Protein AF-A0A7V5G4P4-F1 (afdb_monomer_lite)

Structure (mmCIF, N/CA/C/O backbone):
data_AF-A0A7V5G4P4-F1
#
_entry.id   AF-A0A7V5G4P4-F1
#
loop_
_atom_site.group_PDB
_atom_site.id
_atom_site.type_symbol
_atom_site.label_atom_id
_atom_site.label_alt_id
_atom_site.label_comp_id
_atom_site.label_asym_id
_atom_site.label_entity_id
_atom_site.label_seq_id
_atom_site.pdbx_PDB_ins_code
_atom_site.Cartn_x
_atom_site.Cartn_y
_atom_site.Cartn_z
_atom_site.occupancy
_atom_site.B_iso_or_equiv
_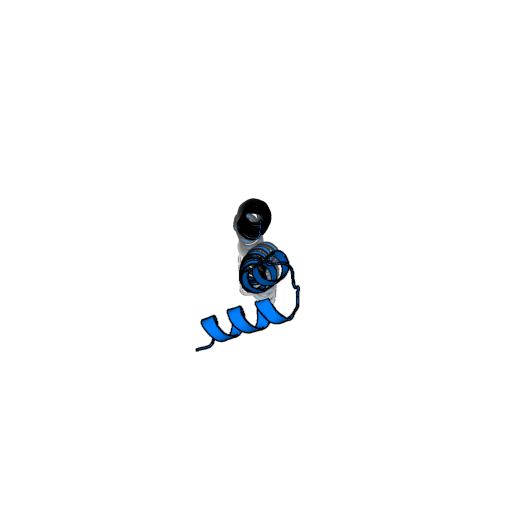atom_site.auth_seq_id
_atom_site.auth_comp_id
_atom_site.auth_asym_id
_atom_site.auth_atom_id
_atom_site.pdbx_PDB_model_num
ATOM 1 N N . ALA A 1 1 ? -20.249 -26.023 24.163 1.00 50.25 1 ALA A N 1
ATOM 2 C CA . ALA A 1 1 ? -19.575 -26.123 25.468 1.00 50.25 1 ALA A CA 1
ATOM 3 C C . ALA A 1 1 ? -18.773 -24.849 25.727 1.00 50.25 1 ALA A C 1
ATOM 5 O O . ALA A 1 1 ? -19.105 -24.160 26.674 1.00 50.25 1 ALA A O 1
ATOM 6 N N . ASP A 1 2 ? -17.894 -24.429 24.808 1.00 56.38 2 ASP A N 1
ATOM 7 C CA . ASP A 1 2 ? -17.031 -23.240 24.990 1.00 56.38 2 ASP A CA 1
ATOM 8 C C . ASP A 1 2 ? -17.739 -21.894 25.223 1.00 56.38 2 ASP A C 1
ATOM 10 O O . ASP A 1 2 ? -17.279 -21.086 26.022 1.00 56.38 2 ASP A O 1
ATOM 14 N N . ALA A 1 3 ? -18.876 -21.634 24.570 1.00 54.75 3 ALA A N 1
ATOM 15 C CA . ALA A 1 3 ? -19.560 -20.342 24.710 1.00 54.75 3 ALA A CA 1
ATOM 16 C C . ALA A 1 3 ? -20.263 -20.156 26.071 1.00 54.75 3 ALA A C 1
ATOM 18 O O . ALA A 1 3 ? -20.462 -19.025 26.498 1.00 54.75 3 ALA A O 1
ATOM 19 N N . LEU A 1 4 ? -20.639 -21.254 26.741 1.00 57.59 4 LEU A N 1
ATOM 20 C CA . LEU A 1 4 ? -21.324 -21.226 28.042 1.00 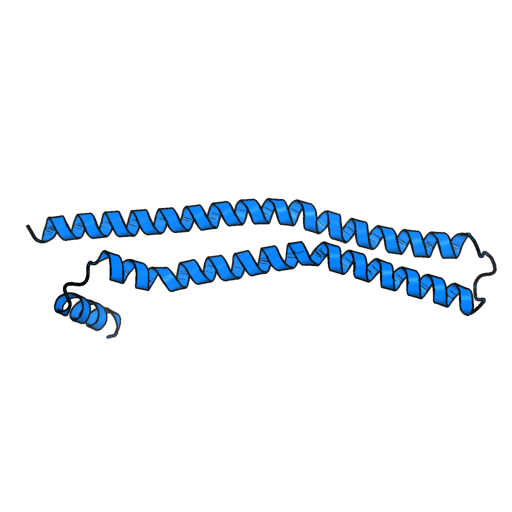57.59 4 LEU A CA 1
ATOM 21 C C . LEU A 1 4 ? -20.333 -21.254 29.217 1.00 57.59 4 LEU A C 1
ATOM 23 O O . LEU A 1 4 ? -20.618 -20.673 30.265 1.00 57.59 4 LEU A O 1
ATOM 27 N N . ASP A 1 5 ? -19.157 -21.862 29.037 1.00 59.94 5 ASP A N 1
ATOM 28 C CA . ASP A 1 5 ? -18.082 -21.803 30.035 1.00 59.94 5 ASP A CA 1
ATOM 29 C C . ASP A 1 5 ? -17.429 -20.414 30.076 1.00 59.94 5 ASP A C 1
ATOM 31 O O . ASP A 1 5 ? -17.209 -19.881 31.164 1.00 59.94 5 ASP A O 1
ATOM 35 N N . ALA A 1 6 ? -17.270 -19.748 28.925 1.00 59.06 6 ALA A N 1
ATOM 36 C CA . ALA A 1 6 ? -16.779 -18.369 28.872 1.00 59.06 6 ALA A CA 1
ATOM 37 C C . ALA A 1 6 ? -17.697 -17.375 29.615 1.00 59.06 6 ALA A C 1
ATOM 39 O O . ALA A 1 6 ? -17.218 -16.465 30.290 1.00 59.06 6 ALA A O 1
ATOM 40 N N . THR A 1 7 ? -19.021 -17.574 29.562 1.00 58.81 7 THR A N 1
ATOM 41 C CA . THR A 1 7 ? -19.979 -16.751 30.325 1.00 58.81 7 THR A CA 1
ATOM 42 C C . THR A 1 7 ? -19.939 -17.013 31.831 1.00 58.81 7 THR A C 1
ATOM 44 O O . THR A 1 7 ? -20.310 -16.146 32.617 1.00 58.81 7 THR A O 1
ATOM 47 N N . ARG A 1 8 ? -19.479 -18.197 32.253 1.00 58.00 8 ARG A N 1
ATOM 48 C CA . ARG A 1 8 ? -19.451 -18.609 33.661 1.00 58.00 8 ARG A CA 1
ATOM 49 C C . ARG A 1 8 ? -18.147 -18.209 34.359 1.00 58.00 8 ARG A C 1
ATOM 51 O O . ARG A 1 8 ? -18.182 -17.897 35.545 1.00 58.00 8 ARG A O 1
ATOM 58 N N . GLU A 1 9 ? -17.033 -18.143 33.627 1.00 57.44 9 GLU A N 1
ATOM 59 C CA . GLU A 1 9 ? -15.775 -17.547 34.106 1.00 57.44 9 GLU A CA 1
ATOM 60 C C . GLU A 1 9 ? -15.853 -16.016 34.226 1.00 57.44 9 GLU A C 1
ATOM 62 O O . GLU A 1 9 ? -15.321 -15.453 35.182 1.00 57.44 9 GLU A O 1
ATOM 67 N N . ALA A 1 10 ? -16.584 -15.339 33.331 1.00 52.75 10 ALA A N 1
ATOM 68 C CA . ALA A 1 10 ? -16.774 -13.886 33.390 1.00 52.75 10 ALA A CA 1
ATOM 69 C C . ALA A 1 10 ? -17.475 -13.427 34.687 1.00 52.75 10 ALA A C 1
ATOM 71 O O . ALA A 1 10 ? -17.082 -12.426 35.286 1.00 52.75 10 ALA A O 1
ATOM 72 N N . GLY A 1 11 ? -18.446 -14.206 35.178 1.00 53.19 11 GLY A N 1
ATOM 73 C CA . GLY A 1 11 ? -19.155 -13.923 36.431 1.00 53.19 11 GLY A CA 1
ATOM 74 C C . GLY A 1 11 ? -18.315 -14.093 37.707 1.00 53.19 11 GLY A C 1
ATOM 75 O O . GLY A 1 11 ? -18.718 -13.614 38.763 1.00 53.19 11 GLY A O 1
ATOM 76 N N . ALA A 1 12 ? -17.150 -14.750 37.643 1.00 53.19 12 ALA A N 1
ATOM 77 C CA . ALA A 1 12 ? -16.315 -15.037 38.816 1.00 53.19 12 ALA A CA 1
ATOM 78 C C . ALA A 1 12 ? -15.200 -14.001 39.069 1.00 53.19 12 ALA A C 1
ATOM 80 O O . ALA A 1 12 ? -14.561 -14.043 40.120 1.00 53.19 12 ALA A O 1
ATOM 81 N N . LEU A 1 13 ? -14.951 -13.081 38.129 1.00 51.28 13 LEU A N 1
ATOM 82 C CA . LEU A 1 13 ? -13.757 -12.223 38.129 1.00 51.28 13 LEU A CA 1
ATOM 83 C C . LEU A 1 13 ? -14.017 -10.728 38.387 1.00 51.28 13 LEU A C 1
ATOM 85 O O . LEU A 1 13 ? -13.055 -9.977 38.527 1.00 51.28 13 LEU A O 1
ATOM 89 N N . GLY A 1 14 ? -15.271 -10.262 38.448 1.00 55.47 14 GLY A N 1
ATOM 90 C CA . GLY A 1 14 ? -15.560 -8.819 38.550 1.00 55.47 14 GLY A CA 1
ATOM 91 C C . GLY A 1 14 ? -15.009 -8.005 37.367 1.00 55.47 14 GLY A C 1
ATOM 92 O O . GLY A 1 14 ? -14.763 -6.805 37.491 1.00 55.47 14 GLY A O 1
ATOM 93 N N . LEU A 1 15 ? -14.763 -8.671 36.233 1.00 57.28 15 LEU A N 1
ATOM 94 C CA . LEU A 1 15 ? -14.285 -8.054 35.003 1.00 57.28 15 LEU A CA 1
ATOM 95 C C . LEU A 1 15 ? -15.445 -7.333 34.328 1.00 57.28 15 LEU A C 1
ATOM 97 O O . LEU A 1 15 ? -16.544 -7.871 34.202 1.00 57.28 15 LEU A O 1
ATOM 101 N N . LYS A 1 16 ? -15.197 -6.100 33.891 1.00 68.69 16 LYS A N 1
ATOM 102 C CA . LYS A 1 16 ? -16.214 -5.296 33.218 1.00 68.69 16 LYS A CA 1
ATOM 103 C C . LYS A 1 16 ? -16.555 -5.976 31.895 1.00 68.69 16 LYS A C 1
ATOM 105 O O . LYS A 1 16 ? -15.650 -6.298 31.133 1.00 68.69 16 LYS A O 1
ATOM 110 N N . VAL A 1 17 ? -17.846 -6.132 31.587 1.00 74.81 17 VAL A N 1
ATOM 111 C CA . VAL A 1 17 ? -18.352 -6.673 30.302 1.00 74.81 17 VAL A CA 1
ATOM 112 C C . VAL A 1 17 ? -17.649 -6.045 29.093 1.00 74.81 17 VAL A C 1
ATOM 114 O O . VAL A 1 17 ? -17.374 -6.722 28.102 1.00 74.81 17 VAL A O 1
ATOM 117 N N . LYS A 1 18 ? -17.276 -4.768 29.225 1.00 76.81 18 LYS A N 1
ATOM 118 C CA . LYS A 1 18 ? -16.409 -4.037 28.304 1.00 76.81 18 LYS A CA 1
ATOM 119 C C . LYS A 1 18 ? -15.165 -4.844 27.907 1.00 76.81 18 LYS A C 1
ATOM 121 O O . LYS A 1 18 ? -14.985 -5.101 26.722 1.00 76.81 18 LYS A O 1
ATOM 126 N N . ASP A 1 19 ? -14.352 -5.290 28.863 1.00 81.44 19 ASP A N 1
ATOM 127 C CA . ASP A 1 19 ? -13.058 -5.941 28.612 1.00 81.44 19 ASP A CA 1
ATOM 128 C C . ASP A 1 19 ? -13.219 -7.245 27.810 1.00 81.44 19 ASP A C 1
ATOM 130 O O . ASP A 1 19 ? -12.498 -7.471 26.839 1.00 81.44 19 ASP A O 1
ATOM 134 N N . TYR A 1 20 ? -14.247 -8.042 28.123 1.00 83.25 20 TYR A N 1
ATOM 135 C CA . TYR A 1 20 ? -14.566 -9.265 27.377 1.00 83.25 20 TYR A CA 1
ATOM 136 C C . TYR A 1 20 ? -14.971 -8.978 25.923 1.00 83.25 20 TYR A C 1
ATOM 138 O O . TYR A 1 20 ? -14.550 -9.676 24.997 1.00 83.25 20 TYR A O 1
ATOM 146 N N . ILE A 1 21 ? -15.769 -7.928 25.697 1.00 84.50 21 ILE A N 1
ATOM 147 C CA . ILE A 1 21 ? -16.169 -7.514 24.347 1.00 84.50 21 ILE A CA 1
ATOM 148 C C . ILE A 1 21 ? -14.946 -7.046 23.545 1.00 84.50 21 ILE A C 1
ATOM 150 O O . ILE A 1 21 ? -14.814 -7.419 22.377 1.00 84.50 21 ILE A O 1
ATOM 154 N N . TYR A 1 22 ? -14.030 -6.278 24.146 1.00 84.94 22 TYR A N 1
ATOM 155 C CA . TYR A 1 22 ? -12.797 -5.867 23.464 1.00 84.94 22 TYR A CA 1
ATOM 156 C C . TYR A 1 22 ? -11.916 -7.061 23.108 1.00 84.94 22 TYR A C 1
ATOM 158 O O . TYR A 1 22 ? -11.444 -7.128 21.972 1.00 84.94 22 TYR A O 1
ATOM 166 N N . ASP A 1 23 ? -11.745 -8.022 24.015 1.00 87.19 23 ASP A N 1
ATOM 167 C CA . ASP A 1 23 ? -10.975 -9.238 23.743 1.00 87.19 23 ASP A CA 1
ATOM 168 C C . ASP A 1 23 ? -11.588 -10.059 22.600 1.00 87.19 23 ASP A C 1
ATOM 170 O O . ASP A 1 23 ? -10.867 -10.558 21.731 1.00 87.19 23 ASP A O 1
ATOM 174 N N . ALA A 1 24 ? -12.921 -10.133 22.527 1.00 87.31 24 ALA A N 1
ATOM 175 C CA . ALA A 1 24 ? -13.625 -10.806 21.438 1.00 87.31 24 ALA A CA 1
ATOM 176 C C . ALA A 1 24 ? -13.520 -10.060 20.091 1.00 87.31 24 ALA A C 1
ATOM 178 O O . ALA A 1 24 ? -13.469 -10.695 19.034 1.00 87.31 24 ALA A O 1
ATOM 179 N N . LEU A 1 25 ? -13.476 -8.723 20.102 1.00 87.62 25 LEU A N 1
ATOM 180 C CA . LEU A 1 25 ? -13.386 -7.885 18.897 1.00 87.62 25 LEU A CA 1
ATOM 181 C C . LEU A 1 25 ? -11.950 -7.716 18.382 1.00 87.62 25 LEU A C 1
ATOM 183 O O . LEU A 1 25 ? -11.735 -7.525 17.178 1.00 87.62 25 LEU A O 1
ATOM 187 N N . PHE A 1 26 ? -10.955 -7.836 19.261 1.00 88.25 26 PHE A N 1
ATOM 188 C CA . PHE A 1 26 ? -9.545 -7.620 18.950 1.00 88.25 26 PHE A CA 1
ATOM 189 C C . PHE A 1 26 ? -9.028 -8.443 17.749 1.00 88.25 26 PHE A C 1
ATOM 191 O O . PHE A 1 26 ? -8.361 -7.865 16.878 1.00 88.25 26 PHE A O 1
ATOM 198 N N . PRO A 1 27 ? -9.350 -9.748 17.600 1.00 90.94 27 PRO A N 1
ATOM 199 C CA . PRO A 1 27 ? -8.943 -10.531 16.434 1.00 90.94 27 PRO A CA 1
ATOM 200 C C . PRO A 1 27 ? -9.481 -9.969 15.111 1.00 90.94 27 PRO A C 1
ATOM 202 O O . PRO A 1 27 ? -8.754 -9.948 14.114 1.00 90.94 27 PRO A O 1
ATOM 205 N N . TYR A 1 28 ? -10.720 -9.466 15.098 1.00 90.00 28 TYR A N 1
ATOM 206 C CA . TYR A 1 28 ? -11.363 -8.916 13.902 1.00 90.00 28 TYR A CA 1
ATOM 207 C C . TYR A 1 28 ? -10.740 -7.582 13.491 1.00 90.00 28 TYR A C 1
ATOM 209 O O . TYR A 1 28 ? -10.383 -7.403 12.324 1.00 90.00 28 TYR A O 1
ATOM 217 N N . MET A 1 29 ? -10.520 -6.674 14.448 1.00 89.19 29 MET A N 1
ATOM 218 C CA . MET A 1 29 ? -9.835 -5.401 14.193 1.00 89.19 29 MET A CA 1
ATOM 219 C C . MET A 1 29 ? -8.429 -5.631 13.627 1.00 89.19 29 MET A C 1
ATOM 221 O O . MET A 1 29 ? -8.005 -4.979 12.669 1.00 89.19 29 MET A O 1
ATOM 225 N N . ARG A 1 30 ? -7.709 -6.614 14.182 1.00 91.81 30 ARG A N 1
ATOM 226 C CA . ARG A 1 30 ? -6.368 -6.987 13.722 1.00 91.81 30 ARG A CA 1
ATOM 227 C C . ARG A 1 30 ? -6.387 -7.556 12.303 1.00 91.81 30 ARG A C 1
ATOM 229 O O . ARG A 1 30 ? -5.471 -7.277 11.528 1.00 91.81 30 ARG A O 1
ATOM 236 N N . LEU A 1 31 ? -7.416 -8.327 11.951 1.00 92.00 31 LEU A N 1
ATOM 237 C CA . LEU A 1 31 ? -7.574 -8.905 10.620 1.00 92.00 31 LEU A CA 1
ATOM 238 C C . LEU A 1 31 ? -7.813 -7.826 9.556 1.00 92.00 31 LEU A C 1
ATOM 240 O O . LEU A 1 31 ? -7.128 -7.825 8.531 1.00 92.00 31 LEU A O 1
ATOM 244 N N . ILE A 1 32 ? -8.720 -6.883 9.828 1.00 91.62 32 ILE A N 1
ATOM 245 C CA . ILE A 1 32 ? -8.996 -5.735 8.949 1.00 91.62 32 ILE A CA 1
ATOM 246 C C . ILE A 1 32 ? -7.693 -4.958 8.700 1.00 91.62 32 ILE A C 1
ATOM 248 O O . ILE A 1 32 ? -7.270 -4.814 7.548 1.00 91.62 32 ILE A O 1
ATOM 252 N N . LYS A 1 33 ? -6.979 -4.623 9.786 1.00 91.81 33 LYS A N 1
ATOM 253 C CA . LYS A 1 33 ? -5.687 -3.924 9.738 1.00 91.81 33 LYS A CA 1
ATOM 254 C C . LYS A 1 33 ? -4.633 -4.654 8.920 1.00 91.81 33 LYS A C 1
ATOM 256 O O . LYS A 1 33 ? -3.890 -4.031 8.157 1.00 91.81 33 LYS A O 1
ATOM 261 N N . LYS A 1 34 ? -4.559 -5.979 9.054 1.00 93.38 34 LYS A N 1
ATOM 262 C CA . LYS A 1 34 ? -3.610 -6.815 8.310 1.00 93.38 34 LYS A CA 1
ATOM 263 C C . LYS A 1 34 ? -3.856 -6.732 6.804 1.00 93.38 34 LYS A C 1
ATOM 265 O O . LYS A 1 34 ? -2.915 -6.467 6.059 1.00 93.38 34 LYS A O 1
ATOM 270 N N . TYR A 1 35 ? -5.093 -6.941 6.354 1.00 92.31 35 TYR A N 1
ATOM 271 C CA . TYR A 1 35 ? -5.406 -6.926 4.923 1.00 92.31 35 TYR A CA 1
ATOM 272 C C . TYR A 1 35 ? -5.290 -5.530 4.315 1.00 92.31 35 TYR A C 1
ATOM 274 O O . TYR A 1 35 ? -4.740 -5.390 3.225 1.00 92.31 35 TYR A O 1
ATOM 282 N N . SER A 1 36 ? -5.716 -4.491 5.034 1.00 93.31 36 SER A N 1
ATOM 283 C CA . SER A 1 36 ? -5.521 -3.102 4.609 1.00 93.31 36 SER A CA 1
ATOM 284 C C . SER A 1 36 ? -4.050 -2.750 4.447 1.00 93.31 36 SER A C 1
ATOM 286 O O . SER A 1 36 ? -3.646 -2.198 3.423 1.00 93.31 36 SER A O 1
ATOM 288 N N . THR A 1 37 ? -3.225 -3.122 5.429 1.00 94.75 37 THR A N 1
ATOM 289 C CA . THR A 1 37 ? -1.776 -2.906 5.365 1.00 94.75 37 THR A CA 1
ATOM 290 C C . THR A 1 37 ? -1.180 -3.618 4.157 1.00 94.75 37 THR A C 1
ATOM 292 O O . THR A 1 37 ? -0.438 -2.998 3.407 1.00 94.75 37 THR A O 1
ATOM 295 N N . LEU A 1 38 ? -1.564 -4.874 3.910 1.00 95.62 38 LEU A N 1
ATOM 296 C CA . LEU A 1 38 ? -1.082 -5.647 2.766 1.00 95.62 38 LEU A CA 1
ATOM 297 C C . LEU A 1 38 ? -1.424 -4.972 1.429 1.00 95.62 38 LEU A C 1
ATOM 299 O O . LEU A 1 38 ? -0.544 -4.817 0.583 1.00 95.62 38 LEU A O 1
ATOM 303 N N . VAL A 1 39 ? -2.669 -4.521 1.249 1.00 94.44 39 VAL A N 1
ATOM 304 C CA . VAL A 1 39 ? -3.092 -3.808 0.031 1.00 94.44 39 VAL A CA 1
ATOM 305 C C . VAL A 1 39 ? -2.283 -2.523 -0.155 1.00 94.44 39 VAL A C 1
ATOM 307 O O . VAL A 1 39 ? -1.742 -2.287 -1.236 1.00 94.44 39 VAL A O 1
ATOM 310 N N . LYS A 1 40 ? -2.137 -1.716 0.903 1.00 94.19 40 LYS A N 1
ATOM 311 C CA . LYS A 1 40 ? -1.339 -0.479 0.873 1.00 94.19 40 LYS A CA 1
ATOM 312 C C . LYS A 1 40 ? 0.127 -0.750 0.538 1.00 94.19 40 LYS A C 1
ATOM 314 O O . LYS A 1 40 ? 0.721 -0.002 -0.233 1.00 94.19 40 LYS A O 1
ATOM 319 N N . THR A 1 41 ? 0.708 -1.825 1.068 1.00 95.88 41 THR A N 1
ATOM 320 C CA . THR A 1 41 ? 2.080 -2.222 0.744 1.00 95.88 41 THR A CA 1
ATOM 321 C C . THR A 1 41 ? 2.226 -2.533 -0.743 1.00 95.88 41 THR A C 1
ATOM 323 O O . THR A 1 41 ? 3.132 -1.996 -1.369 1.00 95.88 41 THR A O 1
ATOM 326 N N . ILE A 1 42 ? 1.326 -3.323 -1.338 1.00 95.25 42 ILE A N 1
ATOM 327 C CA . ILE A 1 42 ? 1.385 -3.646 -2.777 1.00 95.25 42 ILE A CA 1
ATOM 328 C C . ILE A 1 42 ? 1.320 -2.376 -3.632 1.00 95.25 42 ILE A C 1
ATOM 330 O O . ILE A 1 42 ? 2.098 -2.222 -4.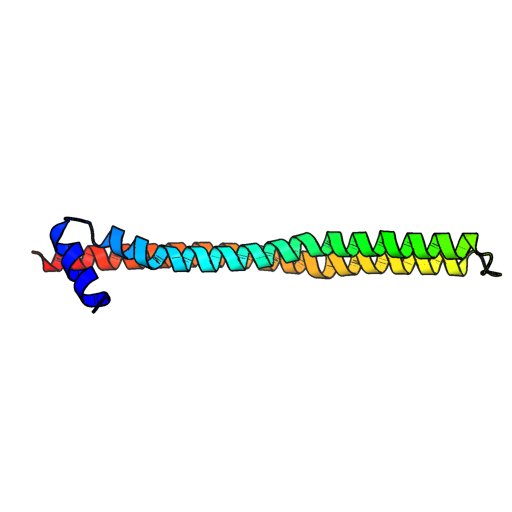571 1.00 95.25 42 ILE A O 1
ATOM 334 N N . VAL A 1 43 ? 0.440 -1.441 -3.276 1.00 95.69 43 VAL A N 1
ATOM 335 C CA . VAL A 1 43 ? 0.332 -0.141 -3.950 1.00 95.69 43 VAL A CA 1
ATOM 336 C C . VAL A 1 43 ? 1.651 0.634 -3.893 1.00 95.69 43 VAL A C 1
ATOM 338 O O . VAL A 1 43 ? 2.081 1.177 -4.907 1.00 95.69 43 VAL A O 1
ATOM 341 N N . ILE A 1 44 ? 2.309 0.671 -2.731 1.00 94.62 44 ILE A N 1
ATOM 342 C CA . ILE A 1 44 ? 3.602 1.354 -2.553 1.00 94.62 44 ILE A CA 1
ATOM 343 C C . ILE A 1 44 ? 4.723 0.652 -3.333 1.00 94.62 44 ILE A C 1
ATOM 345 O O . ILE A 1 44 ? 5.669 1.306 -3.765 1.00 94.62 44 ILE A O 1
ATOM 349 N N . LEU A 1 45 ? 4.628 -0.662 -3.541 1.00 96.12 45 LEU A N 1
ATOM 350 C CA . LEU A 1 45 ? 5.601 -1.424 -4.325 1.00 96.12 45 LEU A CA 1
ATOM 351 C C . LEU A 1 45 ? 5.418 -1.256 -5.842 1.00 96.12 45 LEU A C 1
ATOM 353 O O . LEU A 1 45 ? 6.385 -1.433 -6.581 1.00 96.12 45 LEU A O 1
ATOM 357 N N . ALA A 1 46 ? 4.227 -0.891 -6.327 1.00 95.12 46 ALA A N 1
ATOM 358 C CA . ALA A 1 46 ? 3.946 -0.778 -7.763 1.00 95.12 46 ALA A CA 1
ATOM 359 C C . ALA A 1 46 ? 4.921 0.150 -8.536 1.00 95.12 46 ALA A C 1
ATOM 361 O O . ALA A 1 46 ? 5.417 -0.270 -9.585 1.00 95.12 46 ALA A O 1
ATOM 362 N N . PRO A 1 47 ? 5.306 1.345 -8.035 1.00 95.12 47 PRO A N 1
ATOM 363 C CA . PRO A 1 47 ? 6.320 2.184 -8.680 1.00 95.12 47 PRO A CA 1
ATOM 364 C C . PRO A 1 47 ? 7.709 1.548 -8.701 1.00 95.12 47 PRO A C 1
ATOM 366 O O . PRO A 1 47 ? 8.447 1.720 -9.666 1.00 95.12 47 PRO A O 1
ATOM 369 N N . LEU A 1 48 ? 8.071 0.797 -7.655 1.00 95.88 48 LEU A N 1
ATOM 370 C CA . LEU A 1 48 ? 9.365 0.114 -7.580 1.00 95.88 48 LEU A CA 1
ATOM 371 C C . LEU A 1 48 ? 9.460 -0.999 -8.630 1.00 95.88 48 LEU A C 1
ATOM 373 O O . LEU A 1 48 ? 10.512 -1.182 -9.235 1.00 95.88 48 LEU A O 1
ATOM 377 N N . ILE A 1 49 ? 8.351 -1.696 -8.898 1.00 93.56 49 ILE A N 1
ATOM 378 C CA . ILE A 1 49 ? 8.262 -2.673 -9.992 1.00 93.56 49 ILE A CA 1
ATOM 379 C C . ILE A 1 49 ? 8.376 -1.968 -11.355 1.00 93.56 49 ILE A C 1
ATOM 381 O O . ILE A 1 49 ? 9.097 -2.444 -12.230 1.00 93.56 49 ILE A O 1
ATOM 385 N N . GLY A 1 50 ? 7.727 -0.813 -11.535 1.00 92.69 50 GLY A N 1
ATOM 386 C CA . GLY A 1 50 ? 7.861 -0.008 -12.758 1.00 92.69 50 GLY A CA 1
ATOM 387 C C . GLY A 1 50 ? 9.299 0.458 -13.014 1.00 92.69 50 GLY A C 1
ATOM 388 O O . GLY A 1 50 ? 9.783 0.382 -14.148 1.00 92.69 50 GLY A O 1
ATOM 389 N N . LEU A 1 51 ? 10.002 0.858 -11.948 1.00 94.19 51 LEU A N 1
ATOM 390 C CA . LEU A 1 51 ? 11.423 1.204 -11.976 1.00 94.19 51 LEU A CA 1
ATOM 391 C C . LEU A 1 51 ? 12.304 -0.008 -12.313 1.00 94.19 51 LEU A C 1
ATOM 393 O O . LEU A 1 51 ? 13.224 0.114 -13.113 1.00 94.19 51 LEU A O 1
ATOM 397 N N . LEU A 1 52 ? 12.018 -1.193 -11.765 1.00 92.69 52 LEU A N 1
ATOM 398 C CA . LEU A 1 52 ? 12.730 -2.421 -12.142 1.00 92.69 52 LEU A CA 1
ATOM 399 C C . LEU A 1 52 ? 12.606 -2.701 -13.651 1.00 92.69 52 LEU A C 1
ATOM 401 O O . LEU A 1 52 ? 13.588 -3.071 -14.293 1.00 92.69 52 LEU A O 1
ATOM 405 N N . GLY A 1 53 ? 11.420 -2.469 -14.223 1.00 90.81 53 GLY A N 1
ATOM 406 C CA . GLY A 1 53 ? 11.183 -2.593 -15.662 1.00 90.81 53 GLY A CA 1
ATOM 407 C C . GLY A 1 53 ? 12.060 -1.661 -16.503 1.00 90.81 53 GLY A C 1
ATOM 408 O O . GLY A 1 53 ? 12.516 -2.058 -17.576 1.00 90.81 53 GLY A O 1
ATOM 409 N N . THR A 1 54 ? 12.380 -0.462 -16.003 1.00 94.06 54 THR A N 1
ATOM 410 C CA . THR A 1 54 ? 13.269 0.457 -16.733 1.00 94.06 54 THR A CA 1
ATOM 411 C C . THR A 1 54 ? 14.697 -0.033 -16.742 1.00 94.06 54 THR A C 1
ATOM 413 O O . THR A 1 54 ? 15.355 0.023 -17.777 1.00 94.06 54 THR A O 1
ATOM 416 N N . VAL A 1 55 ? 15.160 -0.565 -15.610 1.00 93.62 55 VAL A N 1
ATOM 417 C CA . VAL A 1 55 ? 16.493 -1.153 -15.491 1.00 93.62 55 VAL A CA 1
ATOM 418 C C . VAL A 1 55 ? 16.624 -2.322 -16.464 1.00 93.62 55 VAL A C 1
ATOM 420 O O . VAL A 1 55 ? 17.595 -2.376 -17.214 1.00 93.62 55 VAL A O 1
ATOM 423 N N . MET A 1 56 ? 15.620 -3.203 -16.532 1.00 89.19 56 MET A N 1
ATOM 424 C CA . MET A 1 56 ? 15.595 -4.304 -17.503 1.00 89.19 56 MET A CA 1
ATOM 425 C C . MET A 1 56 ? 15.610 -3.804 -18.956 1.00 89.19 56 MET A C 1
ATOM 427 O O . MET A 1 56 ? 16.436 -4.259 -19.742 1.00 89.19 56 MET A O 1
ATOM 431 N N . GLY A 1 57 ? 14.763 -2.831 -19.311 1.00 87.94 57 GLY A N 1
ATOM 432 C CA . GLY A 1 57 ? 14.719 -2.275 -20.671 1.00 87.94 57 GLY A CA 1
ATOM 433 C C . GLY A 1 57 ? 16.018 -1.574 -21.087 1.00 87.94 57 GLY A C 1
ATOM 434 O O . GLY A 1 57 ? 16.453 -1.687 -22.235 1.00 87.94 57 GLY A O 1
ATOM 435 N N . MET A 1 58 ? 16.688 -0.899 -20.151 1.00 90.19 58 MET A N 1
ATOM 436 C CA . MET A 1 58 ? 18.001 -0.300 -20.398 1.00 90.19 58 MET A CA 1
ATOM 437 C C . MET A 1 58 ? 19.087 -1.365 -20.587 1.00 90.19 58 MET A C 1
ATOM 439 O O . MET A 1 58 ? 19.919 -1.206 -21.476 1.00 90.19 58 MET A O 1
ATOM 443 N N . ILE A 1 59 ? 19.062 -2.466 -19.827 1.00 89.06 59 ILE A N 1
ATOM 444 C CA . ILE A 1 59 ? 19.985 -3.598 -20.022 1.00 89.06 59 ILE A CA 1
ATOM 445 C C . ILE A 1 59 ? 19.804 -4.213 -21.419 1.00 89.06 59 ILE A C 1
ATOM 447 O O . ILE A 1 59 ? 20.793 -4.369 -22.130 1.00 89.06 59 ILE A O 1
ATOM 451 N N . GLU A 1 60 ? 18.563 -4.483 -21.847 1.00 84.81 60 GLU A N 1
ATOM 452 C CA . GLU A 1 60 ? 18.259 -4.977 -23.206 1.00 84.81 60 GLU A CA 1
ATOM 453 C C . GLU A 1 60 ? 18.799 -4.025 -24.285 1.00 84.81 60 GLU A C 1
ATOM 455 O O . GLU A 1 60 ? 19.385 -4.453 -25.280 1.00 84.81 60 GLU A O 1
ATOM 460 N N . THR A 1 61 ? 18.634 -2.716 -24.072 1.00 85.31 61 THR A N 1
ATOM 461 C CA . THR A 1 61 ? 19.112 -1.685 -25.004 1.00 85.31 61 THR A CA 1
ATOM 462 C C . THR A 1 61 ? 20.637 -1.689 -25.113 1.00 85.31 61 THR A C 1
ATOM 464 O O . THR A 1 61 ? 21.173 -1.599 -26.216 1.00 85.31 61 THR A O 1
ATOM 467 N N . PHE A 1 62 ? 21.350 -1.815 -23.990 1.00 84.69 62 PHE A N 1
ATOM 468 C CA . PHE A 1 62 ? 22.812 -1.886 -23.984 1.00 84.69 62 PHE A CA 1
ATOM 469 C C . PHE A 1 62 ? 23.348 -3.179 -24.610 1.00 84.69 62 PHE A C 1
ATOM 471 O O . PHE A 1 62 ? 24.339 -3.124 -25.332 1.00 84.69 62 PHE A O 1
ATOM 478 N N . ASP A 1 63 ? 22.688 -4.317 -24.403 1.00 83.38 63 ASP A N 1
ATOM 479 C CA . ASP A 1 63 ? 23.096 -5.601 -24.991 1.00 83.38 63 ASP A CA 1
ATOM 480 C C . ASP A 1 63 ? 22.876 -5.647 -26.520 1.00 83.38 63 ASP A C 1
ATOM 482 O O . ASP A 1 63 ? 23.694 -6.146 -27.301 1.00 83.38 63 ASP A O 1
ATOM 486 N N . ALA A 1 64 ? 21.801 -5.012 -26.999 1.00 79.94 64 ALA A N 1
ATOM 487 C CA . ALA A 1 64 ? 21.575 -4.815 -28.430 1.00 79.94 64 ALA A CA 1
ATOM 488 C C . ALA A 1 64 ? 22.654 -3.924 -29.079 1.00 79.94 64 ALA A C 1
ATOM 490 O O . ALA A 1 64 ? 22.996 -4.108 -30.249 1.00 79.94 64 ALA A O 1
ATOM 491 N N . LEU A 1 65 ? 23.215 -2.972 -28.324 1.00 79.06 65 LEU A N 1
ATOM 492 C CA . LEU A 1 65 ? 24.300 -2.114 -28.800 1.00 79.06 65 LEU A CA 1
ATOM 493 C C . LEU A 1 65 ? 25.633 -2.857 -28.908 1.00 79.06 65 LEU A C 1
ATOM 495 O O . LEU A 1 65 ? 26.354 -2.672 -29.888 1.00 79.06 65 LEU A O 1
ATOM 499 N N . THR A 1 66 ? 25.967 -3.698 -27.929 1.00 78.50 66 THR A N 1
ATOM 500 C CA . THR A 1 66 ? 27.239 -4.442 -27.898 1.00 78.50 66 THR A CA 1
ATOM 501 C C . THR A 1 66 ? 27.277 -5.587 -28.908 1.00 78.50 66 THR A C 1
ATOM 503 O O . THR A 1 66 ? 28.339 -5.881 -29.454 1.00 78.50 66 THR A O 1
ATOM 506 N N . SER A 1 67 ? 26.132 -6.204 -29.210 1.00 76.00 67 SER A N 1
ATOM 507 C CA . SER A 1 67 ? 26.015 -7.307 -30.177 1.00 76.00 67 SER A CA 1
ATOM 508 C C . SER A 1 67 ? 26.111 -6.881 -31.651 1.00 76.00 67 SER A C 1
ATOM 510 O O . SER A 1 67 ? 26.060 -7.731 -32.539 1.00 76.00 67 SER A O 1
ATOM 512 N N . GLY A 1 68 ? 26.254 -5.580 -31.945 1.00 64.94 68 GLY A N 1
ATOM 513 C CA . GLY A 1 68 ? 26.431 -5.062 -33.310 1.00 64.94 68 GLY A CA 1
ATOM 514 C C . GLY A 1 68 ? 25.218 -5.258 -34.232 1.00 64.94 68 GLY A C 1
ATOM 515 O O . GLY A 1 68 ? 25.319 -5.051 -35.440 1.00 64.94 68 GLY A O 1
ATOM 516 N N . SER A 1 69 ? 24.064 -5.639 -33.680 1.00 57.81 69 SER A N 1
ATOM 517 C CA . SER A 1 69 ? 22.880 -6.103 -34.416 1.00 57.81 69 SER A CA 1
ATOM 518 C C . SER A 1 69 ? 22.007 -4.988 -35.017 1.00 57.81 69 SER A C 1
ATOM 520 O O . SER A 1 69 ? 20.905 -5.256 -35.493 1.00 57.81 69 SER A O 1
ATOM 522 N N . MET A 1 70 ? 22.475 -3.735 -35.058 1.00 56.50 70 MET A N 1
ATOM 523 C CA . MET A 1 70 ? 21.652 -2.595 -35.480 1.00 56.50 70 MET A CA 1
ATOM 524 C C . MET A 1 70 ? 22.345 -1.678 -36.493 1.00 56.50 70 MET A C 1
ATOM 526 O O . MET A 1 70 ? 23.039 -0.724 -36.152 1.00 56.50 70 MET A O 1
ATOM 530 N N . PHE A 1 71 ? 22.044 -1.926 -37.770 1.00 53.16 71 PHE A N 1
ATOM 531 C CA . PHE A 1 71 ? 22.381 -1.088 -38.932 1.00 53.16 71 PHE A CA 1
ATOM 532 C C . PHE A 1 71 ? 21.649 0.283 -38.931 1.00 53.16 71 PHE A C 1
ATOM 534 O O . PHE A 1 71 ? 21.841 1.101 -39.824 1.00 53.16 71 PHE A O 1
ATOM 541 N N . SER A 1 72 ? 20.841 0.580 -37.904 1.00 55.31 72 SER A N 1
ATOM 542 C CA . SER A 1 72 ? 20.155 1.863 -37.687 1.00 55.31 72 SER A CA 1
ATOM 543 C C . SER A 1 72 ? 20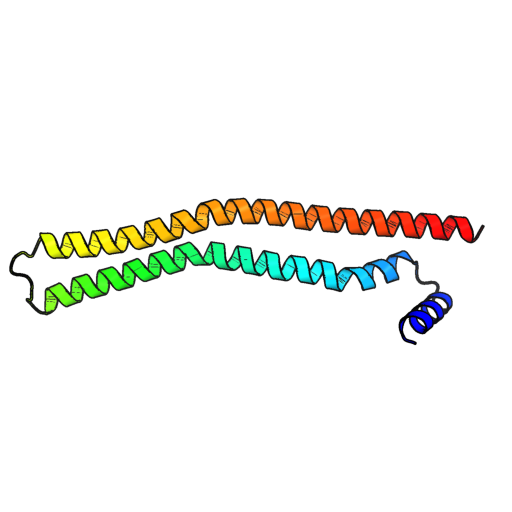.248 2.296 -36.214 1.00 55.31 72 SER A C 1
ATOM 545 O O . SER A 1 72 ? 19.252 2.301 -35.490 1.00 55.31 72 SER A O 1
ATOM 547 N N . GLN A 1 73 ? 21.455 2.629 -35.749 1.00 61.19 73 GLN A N 1
ATOM 548 C CA . GLN A 1 73 ? 21.778 2.834 -34.325 1.00 61.19 73 GLN A CA 1
ATOM 549 C C . GLN A 1 73 ? 20.887 3.841 -33.560 1.00 61.19 73 GLN A C 1
ATOM 551 O O . GLN A 1 73 ? 20.801 3.758 -32.341 1.00 61.19 73 GLN A O 1
ATOM 556 N N . GLY A 1 74 ? 20.194 4.775 -34.223 1.00 62.12 74 GLY A N 1
ATOM 557 C CA . GLY A 1 74 ? 19.333 5.755 -33.539 1.00 62.12 74 GLY A CA 1
ATOM 558 C C . GLY A 1 74 ? 17.923 5.259 -33.185 1.00 62.12 74 GLY A C 1
ATOM 559 O O . GLY A 1 74 ? 17.380 5.643 -32.151 1.00 62.12 74 GLY A O 1
ATOM 560 N N . ALA A 1 75 ? 17.316 4.415 -34.027 1.00 66.50 75 ALA A N 1
ATOM 561 C CA . ALA A 1 75 ? 15.909 4.020 -33.880 1.00 66.50 75 ALA A CA 1
ATOM 562 C C . ALA A 1 75 ? 15.704 2.886 -32.859 1.00 66.50 75 ALA A C 1
ATOM 564 O O . ALA A 1 75 ? 14.676 2.827 -32.189 1.00 66.50 75 ALA A O 1
ATOM 565 N N . SER A 1 76 ? 16.688 1.997 -32.708 1.00 70.50 76 SER A N 1
ATOM 566 C CA . SER A 1 76 ? 16.645 0.901 -31.733 1.00 70.50 76 SER A CA 1
ATOM 567 C C . SER A 1 76 ? 16.865 1.375 -30.301 1.00 70.50 76 SER A C 1
ATOM 569 O O . SER A 1 76 ? 16.146 0.951 -29.399 1.00 70.50 76 SER A O 1
ATOM 571 N N . ILE A 1 77 ? 17.808 2.300 -30.095 1.00 78.94 77 ILE A N 1
ATOM 572 C CA . ILE A 1 77 ? 18.075 2.901 -28.782 1.00 78.94 77 ILE A CA 1
ATOM 573 C C . ILE A 1 77 ? 16.854 3.674 -28.288 1.00 78.94 77 ILE A C 1
ATOM 575 O O . ILE A 1 77 ? 16.416 3.490 -27.153 1.00 78.94 77 ILE A O 1
ATOM 579 N N . SER A 1 78 ? 16.286 4.533 -29.139 1.00 82.12 78 SER A N 1
ATOM 580 C CA . SER A 1 78 ? 15.126 5.341 -28.761 1.00 82.12 78 SER A CA 1
ATOM 581 C C . SER A 1 78 ? 13.905 4.474 -28.437 1.00 82.12 78 SER A C 1
ATOM 583 O O . SER A 1 78 ? 13.184 4.780 -27.487 1.00 82.12 78 SER A O 1
ATOM 585 N N . GLY A 1 79 ? 13.717 3.353 -29.145 1.00 82.44 79 GLY A N 1
ATOM 586 C CA . GLY A 1 79 ? 12.683 2.364 -28.840 1.00 82.44 79 GLY A CA 1
ATOM 587 C C . GLY A 1 79 ? 12.869 1.688 -27.477 1.00 82.44 79 GLY A C 1
ATOM 588 O O . GLY A 1 79 ? 11.915 1.594 -26.705 1.00 82.44 79 GLY A O 1
ATOM 589 N N . GLY A 1 80 ? 14.092 1.267 -27.144 1.00 83.00 80 GLY A N 1
ATOM 590 C CA . GLY A 1 80 ? 14.406 0.643 -25.855 1.00 83.00 80 GLY A CA 1
ATOM 591 C C . GLY A 1 80 ? 14.229 1.588 -24.660 1.00 83.00 80 GLY A C 1
ATOM 592 O O . GLY A 1 80 ? 13.602 1.224 -23.663 1.00 83.00 80 GLY A O 1
ATOM 593 N N . ILE A 1 81 ? 14.665 2.845 -24.803 1.00 85.94 81 ILE A N 1
ATOM 594 C CA . ILE A 1 81 ? 14.445 3.898 -23.798 1.00 85.94 81 ILE A CA 1
ATOM 595 C C . ILE A 1 81 ? 12.950 4.208 -23.654 1.00 85.94 81 ILE A C 1
ATOM 597 O O . ILE A 1 81 ? 12.447 4.320 -22.539 1.00 85.94 81 ILE A O 1
ATOM 601 N N . SER A 1 82 ? 12.215 4.323 -24.764 1.00 88.31 82 SER A N 1
ATOM 602 C CA . SER A 1 82 ? 10.770 4.575 -24.729 1.00 88.31 82 SER A CA 1
ATOM 603 C C . SER A 1 82 ? 10.018 3.449 -24.014 1.00 88.31 82 SER A C 1
ATOM 605 O O . SER A 1 82 ? 9.194 3.728 -23.143 1.00 88.31 82 SER A O 1
ATOM 607 N N . LYS A 1 83 ? 10.358 2.185 -24.301 1.00 86.69 83 LYS A N 1
ATOM 608 C CA . LYS A 1 83 ? 9.805 1.013 -23.608 1.00 86.69 83 LYS A CA 1
ATOM 609 C C . LYS A 1 83 ? 10.104 1.062 -22.107 1.00 86.69 83 LYS A C 1
ATOM 611 O O . LYS A 1 83 ? 9.199 0.832 -21.312 1.00 86.69 83 LYS A O 1
ATOM 616 N N . ALA A 1 84 ? 11.332 1.411 -21.718 1.00 90.00 84 ALA A N 1
ATOM 617 C CA . ALA A 1 84 ? 11.709 1.581 -20.316 1.00 90.00 84 ALA A CA 1
ATOM 618 C C . ALA A 1 84 ? 10.891 2.691 -19.627 1.00 90.00 84 ALA A C 1
ATOM 620 O O . ALA A 1 84 ? 10.358 2.494 -18.541 1.00 90.00 84 ALA A O 1
ATOM 621 N N . LEU A 1 85 ? 10.715 3.853 -20.258 1.00 91.06 85 LEU A N 1
ATOM 622 C CA . LEU A 1 85 ? 9.909 4.936 -19.681 1.00 91.06 85 LEU A CA 1
ATOM 623 C C . LEU A 1 85 ? 8.433 4.542 -19.526 1.00 91.06 85 LEU A C 1
ATOM 625 O O . LEU A 1 85 ? 7.825 4.838 -18.495 1.00 91.06 85 LEU A O 1
ATOM 629 N N . PHE A 1 86 ? 7.886 3.800 -20.491 1.00 91.94 86 PHE A N 1
ATOM 630 C CA . PHE A 1 86 ? 6.509 3.316 -20.441 1.00 91.94 86 PHE A CA 1
ATOM 631 C C . PHE A 1 86 ? 6.253 2.407 -19.227 1.00 91.94 86 PHE A C 1
ATOM 633 O O . PHE A 1 86 ? 5.216 2.526 -18.577 1.00 91.94 86 PHE A O 1
ATOM 640 N N . THR A 1 87 ? 7.202 1.546 -18.834 1.00 90.75 87 THR A N 1
ATOM 641 C CA . THR A 1 87 ? 7.015 0.699 -17.639 1.00 90.75 87 THR A CA 1
ATOM 642 C C . THR A 1 87 ? 6.998 1.499 -16.335 1.00 90.75 87 THR A C 1
ATOM 644 O O . THR A 1 87 ? 6.263 1.134 -15.416 1.00 90.75 87 THR A O 1
ATOM 647 N N . THR A 1 88 ? 7.758 2.602 -16.242 1.00 93.62 88 THR A N 1
ATOM 648 C CA . THR A 1 88 ? 7.671 3.523 -15.086 1.00 93.62 88 THR A CA 1
ATOM 649 C C . THR A 1 88 ? 6.307 4.176 -15.009 1.00 93.62 88 THR A C 1
ATOM 651 O O . THR A 1 88 ? 5.696 4.202 -13.940 1.00 93.62 88 THR A O 1
ATOM 654 N N . GLU A 1 89 ? 5.836 4.702 -16.139 1.00 94.44 89 GLU A N 1
ATOM 655 C CA . GLU A 1 89 ? 4.544 5.374 -16.211 1.00 94.44 89 GLU A CA 1
ATOM 656 C C . GLU A 1 89 ? 3.421 4.438 -15.757 1.00 94.44 89 GLU A C 1
ATOM 658 O O . GLU A 1 89 ? 2.636 4.811 -14.887 1.00 94.44 89 GLU A O 1
ATOM 663 N N . LEU A 1 90 ? 3.401 3.189 -16.236 1.00 93.19 90 LEU A N 1
ATOM 664 C CA . LEU A 1 90 ? 2.413 2.194 -15.811 1.00 93.19 90 LEU A CA 1
ATOM 665 C C . LEU A 1 90 ? 2.450 1.924 -14.298 1.00 93.19 90 LEU A C 1
ATOM 667 O O . LEU A 1 90 ? 1.396 1.837 -13.663 1.00 93.19 90 LEU A O 1
ATOM 671 N N . GLY A 1 91 ? 3.644 1.837 -13.702 1.00 92.62 91 GLY A N 1
ATOM 672 C CA . GLY A 1 91 ? 3.792 1.682 -12.252 1.00 92.62 91 GLY A CA 1
ATOM 673 C C . GLY A 1 91 ? 3.175 2.847 -11.471 1.00 92.62 91 GLY A C 1
ATOM 674 O O . GLY A 1 91 ? 2.507 2.632 -10.458 1.00 92.62 91 GLY A O 1
ATOM 675 N N . LEU A 1 92 ? 3.331 4.076 -11.969 1.00 95.25 92 LEU A N 1
ATOM 676 C CA . LEU A 1 92 ? 2.737 5.276 -11.374 1.00 95.25 92 LEU A CA 1
ATOM 677 C C . LEU A 1 92 ? 1.222 5.359 -11.599 1.00 95.25 92 LEU A C 1
ATOM 679 O O . LEU A 1 92 ? 0.494 5.712 -10.669 1.00 95.25 92 LEU A O 1
ATOM 683 N N . VAL A 1 93 ? 0.737 4.982 -12.785 1.00 96.06 93 VAL A N 1
ATOM 684 C CA . VAL A 1 93 ? -0.696 4.949 -13.127 1.00 96.06 93 VAL A CA 1
ATOM 685 C C . VAL A 1 93 ? -1.470 4.024 -12.190 1.00 96.06 93 VAL A C 1
ATOM 687 O O . VAL A 1 93 ? -2.607 4.328 -11.841 1.00 96.06 93 VAL A O 1
ATOM 690 N N . VAL A 1 94 ? -0.862 2.927 -11.733 1.00 94.81 94 VAL A N 1
ATOM 691 C CA . VAL A 1 94 ? -1.473 2.027 -10.740 1.00 94.81 94 VAL A CA 1
ATOM 692 C C . VAL A 1 94 ? -1.302 2.557 -9.312 1.00 94.81 94 VAL A C 1
ATOM 694 O O . VAL A 1 94 ? -2.244 2.518 -8.515 1.00 94.81 94 VAL A O 1
ATOM 697 N N . ALA A 1 95 ? -0.120 3.076 -8.970 1.00 95.88 95 ALA A N 1
ATOM 698 C CA . ALA A 1 95 ? 0.188 3.500 -7.608 1.00 95.88 95 ALA A CA 1
ATOM 699 C C . ALA A 1 95 ? -0.602 4.734 -7.157 1.00 95.88 95 ALA A C 1
ATOM 701 O O . ALA A 1 95 ? -1.089 4.763 -6.030 1.00 95.88 95 ALA A O 1
ATOM 702 N N . VAL A 1 96 ? -0.762 5.746 -8.016 1.00 95.50 96 VAL A N 1
ATOM 703 C CA . VAL A 1 96 ? -1.419 7.010 -7.640 1.00 95.50 96 VAL A CA 1
ATOM 704 C C . VAL A 1 96 ? -2.885 6.793 -7.227 1.00 95.50 96 VAL A C 1
ATOM 706 O O . VAL A 1 96 ? -3.239 7.173 -6.105 1.00 95.50 96 VAL A O 1
ATOM 709 N N . PRO A 1 97 ? -3.741 6.127 -8.029 1.00 95.69 97 PRO A N 1
ATOM 710 C CA . PRO A 1 97 ? -5.092 5.772 -7.598 1.00 95.69 97 PRO A CA 1
ATOM 711 C C . PRO A 1 97 ? -5.087 4.827 -6.395 1.00 95.69 97 PRO A C 1
ATOM 713 O O . PRO A 1 97 ? -5.896 4.987 -5.481 1.00 95.69 97 PRO A O 1
ATOM 716 N N . GLY A 1 98 ? -4.152 3.871 -6.355 1.00 96.12 98 GLY A N 1
ATOM 717 C CA . GLY A 1 98 ? -4.015 2.939 -5.239 1.00 96.12 98 GLY A CA 1
ATOM 718 C C . GLY A 1 98 ? -3.758 3.639 -3.902 1.00 96.12 98 GLY A C 1
ATOM 719 O O . GLY A 1 98 ? -4.333 3.250 -2.888 1.00 96.12 98 GLY A O 1
ATOM 720 N N . LEU A 1 99 ? -2.944 4.700 -3.881 1.00 95.44 99 LEU A N 1
ATOM 721 C CA . LEU A 1 99 ? -2.649 5.468 -2.667 1.00 95.44 99 LEU A CA 1
ATOM 722 C C . LEU A 1 99 ? -3.887 6.223 -2.173 1.00 95.44 99 LEU A C 1
ATOM 724 O O . LEU A 1 99 ? -4.144 6.266 -0.968 1.00 95.44 99 LEU A O 1
ATOM 728 N N . ILE A 1 100 ? -4.688 6.766 -3.094 1.00 96.44 100 ILE A N 1
ATOM 729 C CA . ILE A 1 100 ? -5.968 7.414 -2.771 1.00 96.44 100 ILE A CA 1
ATOM 730 C C . ILE A 1 100 ? -6.935 6.391 -2.161 1.00 96.44 100 ILE A C 1
ATOM 732 O O . ILE A 1 100 ? -7.531 6.648 -1.114 1.00 96.44 100 ILE A O 1
ATOM 736 N N . LEU A 1 101 ? -7.049 5.204 -2.764 1.00 95.69 101 LEU A N 1
ATOM 737 C CA . LEU A 1 101 ? -7.862 4.110 -2.225 1.00 95.69 101 LEU A CA 1
ATOM 738 C C . LEU A 1 101 ? -7.357 3.641 -0.855 1.00 95.69 101 LEU A C 1
ATOM 740 O O . LEU A 1 101 ? -8.166 3.393 0.036 1.00 95.69 101 LEU A O 1
ATOM 744 N N . GLY A 1 102 ? -6.038 3.595 -0.653 1.00 95.31 102 GLY A N 1
ATOM 745 C CA . GLY A 1 102 ? -5.421 3.304 0.640 1.00 95.31 102 GLY A CA 1
ATOM 746 C C . GLY A 1 102 ? -5.857 4.285 1.730 1.00 95.31 102 GLY A C 1
ATOM 747 O O . GLY A 1 102 ? -6.211 3.858 2.825 1.00 95.31 102 GLY A O 1
ATOM 748 N N . LYS A 1 103 ? -5.948 5.585 1.416 1.00 94.69 103 LYS A N 1
ATOM 749 C CA . LYS A 1 103 ? -6.470 6.600 2.349 1.00 94.69 103 LYS A CA 1
ATOM 750 C C . LYS A 1 103 ? -7.954 6.432 2.663 1.00 94.69 103 LYS A C 1
ATOM 752 O O . LYS A 1 103 ? -8.383 6.724 3.776 1.00 94.69 103 LYS A O 1
ATOM 757 N N . ILE A 1 104 ? -8.752 5.976 1.700 1.00 95.50 104 ILE A N 1
ATOM 758 C CA . ILE A 1 104 ? -10.161 5.640 1.949 1.00 95.50 104 ILE A CA 1
ATOM 759 C C . ILE A 1 104 ? -10.252 4.412 2.856 1.00 95.50 104 ILE A C 1
ATOM 761 O O . ILE A 1 104 ? -11.126 4.363 3.721 1.00 95.50 104 ILE A O 1
ATOM 765 N N . LEU A 1 105 ? -9.355 3.442 2.673 1.00 94.31 105 LEU A N 1
ATOM 766 C CA . LEU A 1 105 ? -9.295 2.258 3.513 1.00 94.31 105 LEU A CA 1
ATOM 767 C C . LEU A 1 105 ? -8.940 2.634 4.951 1.00 94.31 105 LEU A C 1
ATOM 769 O O . LEU A 1 105 ? -9.720 2.284 5.824 1.00 94.31 105 LEU A O 1
ATOM 773 N N . ASP A 1 106 ? -7.906 3.456 5.176 1.00 94.06 106 ASP A N 1
ATOM 774 C CA . ASP A 1 106 ? -7.549 3.996 6.504 1.00 94.06 106 ASP A CA 1
ATOM 775 C C . ASP A 1 106 ? -8.779 4.577 7.224 1.00 94.06 106 ASP A C 1
ATOM 777 O O . ASP A 1 106 ? -9.117 4.174 8.334 1.00 94.06 106 ASP A O 1
ATOM 781 N N . LYS A 1 107 ? -9.532 5.453 6.541 1.00 95.19 107 LYS A N 1
ATOM 782 C CA . LYS A 1 107 ? -10.750 6.057 7.106 1.00 95.19 107 LYS A CA 1
ATOM 783 C C . LYS A 1 107 ? -11.834 5.034 7.442 1.00 95.19 107 LYS A C 1
ATOM 785 O O . LYS A 1 107 ? -12.594 5.241 8.385 1.00 95.19 107 LYS A O 1
ATOM 790 N N . LYS A 1 108 ? -11.962 3.964 6.653 1.00 93.50 108 LYS A N 1
ATOM 791 C CA . LYS A 1 108 ? -12.912 2.882 6.942 1.00 93.50 108 LYS A CA 1
ATOM 792 C C . LYS A 1 108 ? -12.471 2.070 8.157 1.00 93.50 108 LYS A C 1
ATOM 794 O O . LYS A 1 108 ? -13.328 1.714 8.954 1.00 93.50 108 LYS A O 1
ATOM 799 N N . GLU A 1 109 ? -11.176 1.804 8.311 1.00 93.19 109 GLU A N 1
ATOM 800 C CA . GLU A 1 109 ? -10.637 1.103 9.484 1.00 93.19 109 GLU A CA 1
ATOM 801 C C . GLU A 1 109 ? -10.910 1.873 10.771 1.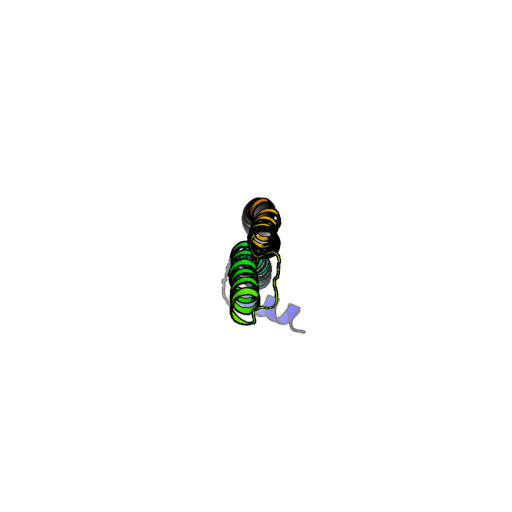00 93.19 109 GLU A C 1
ATOM 803 O O . GLU A 1 109 ? -11.450 1.301 11.717 1.00 93.19 109 GLU A O 1
ATOM 808 N N . ASP A 1 110 ? -10.611 3.174 10.774 1.00 93.56 110 ASP A N 1
ATOM 809 C CA . ASP A 1 110 ? -10.859 4.048 11.923 1.00 93.56 110 ASP A CA 1
ATOM 810 C C . ASP A 1 110 ? -12.353 4.105 12.256 1.00 93.56 110 ASP A C 1
ATOM 812 O O . ASP A 1 110 ? -12.750 4.013 13.417 1.00 93.56 110 ASP A O 1
ATOM 816 N N . ARG A 1 111 ? -13.207 4.192 11.228 1.00 94.00 111 ARG A N 1
ATOM 817 C CA . ARG A 1 111 ? -14.658 4.181 11.415 1.00 94.00 111 ARG A CA 1
ATOM 818 C C . ARG A 1 111 ? -15.147 2.871 12.034 1.00 94.00 111 ARG A C 1
ATOM 820 O O . ARG A 1 111 ? -15.954 2.920 12.955 1.00 94.00 111 ARG A O 1
ATOM 827 N N . PHE A 1 112 ? -14.665 1.721 11.563 1.00 91.56 112 PHE A N 1
ATOM 828 C CA . PHE A 1 112 ? -15.031 0.435 12.156 1.00 91.56 112 PHE A CA 1
ATOM 829 C C . PHE A 1 112 ? -14.554 0.324 13.605 1.00 91.56 112 PHE A C 1
ATOM 831 O O . PHE A 1 112 ? -15.308 -0.150 14.447 1.00 91.56 112 PHE A O 1
ATOM 838 N N . ALA A 1 113 ? -13.342 0.793 13.917 1.00 90.50 113 ALA A N 1
ATOM 839 C CA . ALA A 1 113 ? -12.835 0.805 15.287 1.00 90.50 113 ALA A CA 1
ATOM 840 C C . ALA A 1 113 ? -13.737 1.623 16.230 1.00 90.50 113 ALA A C 1
ATOM 842 O O . ALA A 1 113 ? -14.075 1.148 17.312 1.00 90.50 113 ALA A O 1
ATOM 843 N N . LEU A 1 114 ? -14.182 2.803 15.786 1.00 92.31 114 LEU A N 1
ATOM 844 C CA . LEU A 1 114 ? -15.114 3.647 16.538 1.00 92.31 114 LEU A CA 1
ATOM 845 C C . LEU A 1 114 ? -16.496 2.999 16.703 1.00 92.31 114 LEU A C 1
ATOM 847 O O . LEU A 1 114 ? -17.070 3.050 17.786 1.00 92.31 114 LEU A O 1
ATOM 851 N N . GLU A 1 115 ? -17.038 2.378 15.651 1.00 91.56 115 GLU A N 1
ATOM 852 C CA . GLU A 1 115 ? -18.329 1.675 15.723 1.00 91.56 115 GLU A CA 1
ATOM 853 C C . GLU A 1 115 ? -18.269 0.501 16.718 1.00 91.56 115 GLU A C 1
ATOM 855 O O . GLU A 1 115 ? -19.196 0.312 17.505 1.00 91.56 115 GLU A O 1
ATOM 860 N N . PHE A 1 116 ? -17.161 -0.245 16.751 1.00 89.19 116 PHE A N 1
ATOM 861 C CA . PHE A 1 116 ? -16.942 -1.314 17.729 1.00 89.19 116 PHE A CA 1
ATOM 862 C C . PHE A 1 116 ? -16.878 -0.799 19.172 1.00 89.19 116 PHE A C 1
ATOM 864 O O . PHE A 1 116 ? -17.515 -1.380 20.050 1.00 89.19 116 PHE A O 1
ATOM 871 N N . GLU A 1 117 ? -16.164 0.301 19.413 1.00 89.12 117 GLU A N 1
ATOM 872 C CA . GLU A 1 117 ? -16.095 0.953 20.727 1.00 89.12 117 GLU A CA 1
ATOM 873 C C . GLU A 1 117 ? -17.476 1.438 21.196 1.00 89.12 117 GLU A C 1
ATOM 875 O O . GLU A 1 117 ? -17.886 1.149 22.319 1.00 89.12 117 GLU A O 1
ATOM 880 N N . GLN A 1 118 ? -18.256 2.068 20.313 1.00 90.88 118 GLN A N 1
ATOM 881 C CA . GLN A 1 118 ? -19.618 2.513 20.627 1.00 90.88 118 GLN A CA 1
ATOM 882 C C . GLN A 1 118 ? -20.562 1.355 20.972 1.00 90.88 118 GLN A C 1
ATOM 884 O O . GLN A 1 118 ? -21.379 1.469 21.892 1.00 90.88 118 GLN A O 1
ATOM 889 N N . ILE A 1 119 ? -20.467 0.239 20.242 1.00 87.81 119 ILE A N 1
ATOM 890 C CA . ILE A 1 119 ? -21.252 -0.966 20.530 1.00 87.81 119 ILE A CA 1
ATOM 891 C C . ILE A 1 119 ? -20.856 -1.534 21.899 1.00 87.81 119 ILE A C 1
ATOM 893 O O . ILE A 1 119 ? -21.741 -1.847 22.698 1.00 87.81 119 ILE A O 1
ATOM 897 N N . ALA A 1 120 ? -19.556 -1.619 22.198 1.00 86.50 120 ALA A N 1
ATOM 898 C CA . ALA A 1 120 ? -19.057 -2.114 23.481 1.00 86.50 120 ALA A CA 1
ATOM 899 C C . ALA A 1 120 ? -19.527 -1.245 24.661 1.00 86.50 120 ALA A C 1
ATOM 901 O O . ALA A 1 120 ? -20.011 -1.775 25.666 1.00 86.50 120 ALA A O 1
ATOM 902 N N . ASP A 1 121 ? -19.457 0.080 24.524 1.00 87.06 121 ASP A N 1
ATOM 903 C CA . ASP A 1 121 ? -19.920 1.021 25.548 1.00 87.06 121 ASP A CA 1
ATOM 904 C C . ASP A 1 121 ? -21.439 0.937 25.758 1.00 87.06 121 ASP A C 1
ATOM 906 O O . ASP A 1 121 ? -21.911 0.906 26.895 1.00 87.06 121 ASP A O 1
ATOM 910 N N . THR A 1 122 ? -22.220 0.837 24.677 1.00 87.56 122 THR A N 1
ATOM 911 C CA . THR A 1 122 ? -23.689 0.741 24.758 1.00 87.56 122 THR A CA 1
ATOM 912 C C . THR A 1 122 ? -24.143 -0.552 25.435 1.00 87.56 122 THR A C 1
ATOM 914 O O . THR A 1 122 ? -25.090 -0.537 26.223 1.00 87.56 122 THR A O 1
ATOM 917 N N . LEU A 1 123 ? -23.484 -1.674 25.132 1.00 83.94 123 LEU A N 1
ATOM 918 C CA . LEU A 1 123 ? -23.778 -2.964 25.759 1.00 83.94 123 LEU A CA 1
ATOM 919 C C . LEU A 1 123 ? -23.414 -2.954 27.245 1.00 83.94 123 LEU A C 1
ATOM 921 O O . LEU A 1 123 ? -24.235 -3.359 28.064 1.00 83.94 123 LEU A O 1
ATOM 925 N N . SER A 1 124 ? -22.249 -2.402 27.594 1.00 80.50 124 SER A N 1
ATOM 926 C CA . SER A 1 124 ? -21.815 -2.269 28.991 1.00 80.50 124 SER A CA 1
ATOM 927 C C . SER A 1 124 ? -22.789 -1.402 29.801 1.00 80.50 124 SER A C 1
ATOM 929 O O . SER A 1 124 ? -23.232 -1.797 30.871 1.00 80.50 124 SER A O 1
ATOM 931 N N . ALA A 1 125 ? -23.231 -0.270 29.241 1.00 81.31 125 ALA A N 1
ATOM 932 C CA . ALA A 1 125 ? -24.204 0.613 29.888 1.00 81.31 125 ALA A CA 1
ATOM 933 C C . ALA A 1 125 ? -25.613 0.001 30.033 1.00 81.31 125 ALA A C 1
ATOM 935 O O . ALA A 1 125 ? -26.438 0.521 30.790 1.00 81.31 125 ALA A O 1
ATOM 936 N N . LYS A 1 126 ? -25.938 -1.052 29.270 1.00 76.69 126 LYS A N 1
ATOM 937 C CA . LYS A 1 126 ? -27.203 -1.788 29.395 1.00 76.69 126 LYS A CA 1
ATOM 938 C C . LYS A 1 126 ? -27.127 -2.851 30.491 1.00 76.69 126 LYS A C 1
ATOM 940 O O . LYS A 1 126 ? -28.128 -3.022 31.184 1.00 76.69 126 LYS A O 1
ATOM 945 N N . GLU A 1 127 ? -25.978 -3.505 30.652 1.00 69.75 127 GLU A N 1
ATOM 946 C CA . GLU A 1 127 ? -25.729 -4.471 31.731 1.00 69.75 127 GLU A CA 1
ATOM 947 C C . GLU A 1 127 ? -25.845 -3.798 33.106 1.00 69.75 127 GLU A C 1
ATOM 949 O O . GLU A 1 127 ? -26.630 -4.237 33.942 1.00 69.75 127 GLU A O 1
ATOM 954 N N . ASP A 1 128 ? -25.203 -2.635 33.275 1.00 65.88 128 ASP A N 1
ATOM 955 C CA . ASP A 1 128 ? -25.240 -1.849 34.519 1.00 65.88 128 ASP A CA 1
ATOM 956 C C . ASP A 1 128 ? -26.667 -1.426 34.932 1.00 65.88 128 ASP A C 1
ATOM 958 O O . ASP A 1 128 ? -26.908 -1.076 36.084 1.00 65.88 128 ASP A O 1
ATOM 962 N N . ARG A 1 129 ? -27.639 -1.433 34.004 1.00 63.50 129 ARG A N 1
ATOM 963 C CA . ARG A 1 129 ? -29.057 -1.134 34.288 1.00 63.50 129 ARG A CA 1
ATOM 964 C C . ARG A 1 129 ? -29.908 -2.362 34.613 1.00 63.50 129 ARG A C 1
ATOM 966 O O . ARG A 1 129 ? -31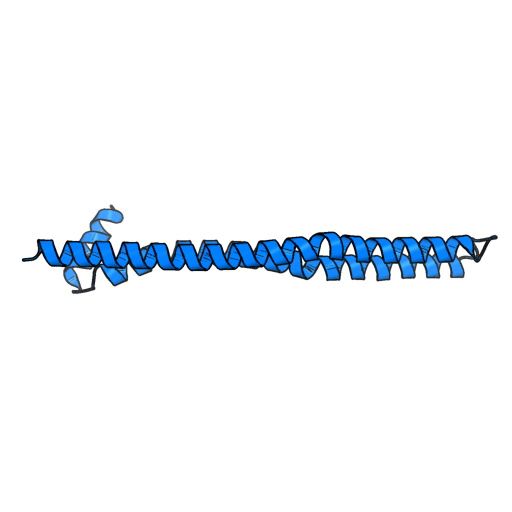.070 -2.180 34.963 1.00 63.50 129 ARG A O 1
ATOM 973 N N . HIS A 1 130 ? -29.398 -3.576 34.424 1.00 57.53 130 HIS A N 1
ATOM 974 C CA . HIS A 1 130 ? -30.104 -4.819 34.757 1.00 57.53 130 HIS A CA 1
ATOM 975 C C . HIS A 1 130 ? -29.694 -5.395 36.120 1.00 57.53 130 HIS A C 1
ATOM 977 O O . HIS A 1 130 ? -30.416 -6.234 36.649 1.00 57.53 130 HIS A O 1
ATOM 983 N N . GLU A 1 131 ? -28.590 -4.921 36.705 1.00 53.25 131 GLU A N 1
ATOM 984 C CA . GLU A 1 131 ? -28.154 -5.287 38.063 1.00 53.25 131 GLU A CA 1
ATOM 985 C C . GLU A 1 131 ? -28.744 -4.395 39.182 1.00 53.25 131 GLU A C 1
ATOM 987 O O . GLU A 1 131 ? -28.451 -4.628 40.356 1.00 53.25 131 GLU A O 1
ATOM 992 N N . ILE A 1 132 ? -29.583 -3.398 38.848 1.00 44.72 132 ILE A N 1
ATOM 993 C CA . ILE A 1 132 ? -30.240 -2.470 39.799 1.00 44.72 132 ILE A CA 1
ATOM 994 C C . ILE A 1 132 ? -31.727 -2.797 39.955 1.00 44.72 132 ILE A C 1
ATOM 996 O O . ILE A 1 132 ? -32.413 -2.922 38.915 1.00 44.72 132 ILE A O 1
#

Secondary structure (DSSP, 8-state):
-HHHHHHHHHTTTT--HHHHHHHHHHHHHHHHHHHHHHHHHHHHHHHHHHHHHHHHHHHHHHHHHHTT--SSHHHHHHHHHHHHHHHHHHHHHHHHHHHHHHHHHHHHHHHHHHHHHHHHHHHHHHHTTT--

Foldseek 3Di:
DVVVVVVVVVVVPPDQLLVVLCVVCVVVLVVLVVVLVVLLVVLVCLLVQLQVLLVVLVVVLVVCVVVVVDPPNPPSNVVSNVRSVVSNVRSCVSNVVSVVVSVVSVVVSVVVVVVSSVVSVVVSVVVVVVVD

Radius of gyration: 28.02 Å; chains: 1; bounding box: 58×34×79 Å

pLDDT: mean 82.53, std 14.55, range [44.72, 96.44]

Sequence (132 aa):
ADALDATREAGALGLKVKDYIYDALFPYMRLIKKYSTLVKTIVILAPLIGLLGTVMGMIETFDALTSGSMFSQGASISGGISKALFTTELGLVVAVPGLILGKILDKKEDRFALEFEQIADTLSAKEDRHEI